Protein AF-A0A953AEA6-F1 (afdb_monomer_lite)

Foldseek 3Di:
DVVVVVVVVCVVVVCSVVVDPDDDDAAQVNCCVPPNLHSNDQLSDDDDPCCADCCFLHHPQQQQDDPDPLHGDQGQRHPPGDDPPRVSVVSNVVSNVCVVVVVPVD

Radius of gyration: 19.65 Å; chains: 1; bounding box: 44×24×55 Å

pLDDT: mean 90.96, std 9.18, range [42.72, 98.25]

Sequence (106 aa):
IGKNIIDTLAEYAPNIWNAIEHMVVLGPPDIEEAIGITGGNIFHGEITPDQMFAFRPVPGWSGYESPVERLYLCGSGAWPGGAVFGAPGRNAALAALADLEGKYAS

Structure (mmCIF, N/CA/C/O backbone):
data_AF-A0A953AEA6-F1
#
_entry.id   AF-A0A953AEA6-F1
#
loop_
_atom_site.group_PDB
_atom_site.id
_atom_site.type_symbol
_atom_site.label_atom_id
_atom_site.label_alt_id
_atom_site.label_comp_id
_atom_site.label_asym_id
_atom_site.label_entity_id
_atom_site.label_seq_id
_atom_site.pdbx_PDB_ins_code
_atom_site.Cartn_x
_atom_site.Cartn_y
_atom_site.Cartn_z
_atom_site.occupancy
_atom_site.B_iso_or_equiv
_atom_site.auth_seq_id
_atom_site.auth_comp_id
_atom_site.auth_asym_id
_atom_site.auth_atom_id
_atom_site.pdbx_PDB_model_num
ATOM 1 N N . ILE A 1 1 ? 7.762 8.917 -20.308 1.00 88.44 1 ILE A N 1
ATOM 2 C CA . ILE A 1 1 ? 8.213 8.265 -19.052 1.00 88.44 1 ILE A CA 1
ATOM 3 C C . ILE A 1 1 ? 8.901 6.934 -19.353 1.00 88.44 1 ILE A C 1
ATOM 5 O O . ILE A 1 1 ? 10.104 6.868 -19.156 1.00 88.44 1 ILE A O 1
ATOM 9 N N . GLY A 1 2 ? 8.205 5.934 -19.918 1.00 94.75 2 GLY A N 1
ATOM 10 C CA . GLY A 1 2 ? 8.781 4.600 -20.177 1.00 94.75 2 GLY A CA 1
ATOM 11 C C . GLY A 1 2 ? 10.107 4.594 -20.945 1.00 94.75 2 GLY A C 1
ATOM 12 O O . GLY A 1 2 ? 11.071 4.022 -20.459 1.00 94.75 2 GLY A O 1
ATOM 13 N N . LYS A 1 3 ? 10.204 5.310 -22.077 1.00 96.12 3 LYS A N 1
ATOM 14 C CA . LYS A 1 3 ? 11.455 5.403 -22.856 1.00 96.12 3 LYS A CA 1
ATOM 15 C C . LYS A 1 3 ? 12.660 5.821 -22.007 1.00 96.12 3 LYS A C 1
ATOM 17 O O . LYS A 1 3 ? 13.680 5.158 -22.065 1.00 96.12 3 LYS A O 1
ATOM 22 N N . ASN A 1 4 ? 12.522 6.873 -21.199 1.00 96.69 4 ASN A N 1
ATOM 23 C CA . ASN A 1 4 ? 13.621 7.367 -20.366 1.00 96.69 4 ASN A CA 1
ATOM 24 C C . ASN A 1 4 ? 14.064 6.317 -19.337 1.00 96.69 4 ASN A C 1
ATOM 26 O O . ASN A 1 4 ? 15.254 6.174 -19.101 1.00 96.69 4 ASN A O 1
ATOM 30 N N . ILE A 1 5 ? 13.120 5.562 -18.759 1.00 96.31 5 ILE A N 1
ATOM 31 C CA . ILE A 1 5 ? 13.430 4.463 -17.831 1.00 96.31 5 ILE A CA 1
ATOM 32 C C . ILE A 1 5 ? 14.218 3.366 -18.557 1.00 96.31 5 ILE A C 1
ATOM 34 O O . ILE A 1 5 ? 15.239 2.911 -18.047 1.00 96.31 5 ILE A O 1
ATOM 38 N N . ILE A 1 6 ? 13.772 2.954 -19.749 1.00 97.94 6 ILE A N 1
ATOM 39 C CA . ILE A 1 6 ? 14.466 1.918 -20.523 1.00 97.94 6 ILE A CA 1
ATOM 40 C C . ILE A 1 6 ? 15.840 2.403 -21.001 1.00 97.94 6 ILE A C 1
ATOM 42 O O . ILE A 1 6 ? 16.792 1.635 -20.928 1.00 97.94 6 ILE A O 1
ATOM 46 N N . ASP A 1 7 ? 15.977 3.663 -21.422 1.00 97.94 7 ASP A N 1
ATOM 47 C CA . ASP A 1 7 ? 17.270 4.248 -21.797 1.00 97.94 7 ASP A CA 1
ATOM 48 C C . ASP A 1 7 ? 18.266 4.205 -20.627 1.00 97.94 7 ASP A C 1
ATOM 50 O O . ASP A 1 7 ? 19.400 3.779 -20.820 1.00 97.94 7 ASP A O 1
ATOM 54 N N . THR A 1 8 ? 17.836 4.556 -19.408 1.00 97.88 8 THR A N 1
ATOM 55 C CA . THR A 1 8 ? 18.675 4.431 -18.203 1.00 97.88 8 THR A CA 1
ATOM 56 C C . THR A 1 8 ? 19.042 2.977 -17.913 1.00 97.88 8 THR A C 1
ATOM 58 O O . THR A 1 8 ? 20.188 2.677 -17.587 1.00 97.88 8 THR A O 1
ATOM 61 N N . LEU A 1 9 ? 18.097 2.040 -18.047 1.00 97.50 9 LEU A N 1
ATOM 62 C CA . LEU A 1 9 ? 18.399 0.617 -17.871 1.00 97.50 9 LEU A CA 1
ATOM 63 C C . LEU A 1 9 ? 19.363 0.101 -18.945 1.00 97.50 9 LEU A C 1
ATOM 65 O O . LEU A 1 9 ? 20.180 -0.765 -18.644 1.00 97.50 9 LEU A O 1
ATOM 69 N N . ALA A 1 10 ? 19.312 0.636 -20.167 1.00 98.25 10 ALA A N 1
ATOM 70 C CA . ALA A 1 10 ? 20.177 0.231 -21.271 1.00 98.25 10 ALA A CA 1
ATOM 71 C C . ALA A 1 10 ? 21.661 0.560 -21.028 1.00 98.25 10 ALA A C 1
ATOM 73 O O . ALA A 1 10 ? 22.522 -0.110 -21.596 1.00 98.25 10 ALA A O 1
ATO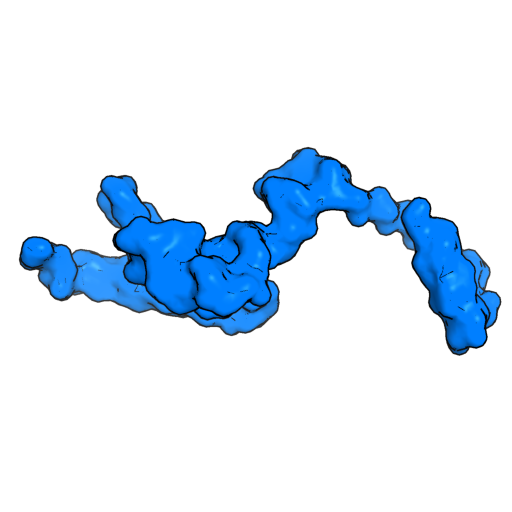M 74 N N . GLU A 1 11 ? 21.973 1.513 -20.143 1.00 98.25 11 GLU A N 1
ATOM 75 C CA . GLU A 1 11 ? 23.347 1.759 -19.674 1.00 98.25 11 GLU A CA 1
ATOM 76 C C . GLU A 1 11 ? 23.946 0.527 -18.968 1.00 98.25 11 GLU A C 1
ATOM 78 O O . GLU A 1 11 ? 25.153 0.297 -19.039 1.00 98.25 11 GLU A O 1
ATOM 83 N N . TYR A 1 12 ? 23.101 -0.298 -18.333 1.00 98.12 12 TYR A N 1
ATOM 84 C CA . TYR A 1 12 ? 23.498 -1.499 -17.586 1.00 98.12 12 TYR A CA 1
ATOM 85 C C . TYR A 1 12 ? 23.090 -2.812 -18.271 1.00 98.12 12 TYR A C 1
ATOM 87 O O . TYR A 1 12 ? 23.735 -3.842 -18.075 1.00 98.12 12 TYR A O 1
ATOM 95 N N . ALA A 1 13 ? 22.034 -2.786 -19.082 1.00 97.94 13 ALA A N 1
ATOM 96 C CA . ALA A 1 13 ? 21.497 -3.914 -19.834 1.00 97.94 13 ALA A CA 1
ATOM 97 C C . ALA A 1 13 ? 21.325 -3.521 -21.315 1.00 97.94 13 ALA A C 1
ATOM 99 O O . ALA A 1 13 ? 20.207 -3.260 -21.761 1.00 97.94 13 ALA A O 1
ATOM 100 N N . PRO A 1 14 ? 22.410 -3.480 -22.113 1.00 96.75 14 PRO A N 1
ATOM 101 C CA . PRO A 1 14 ? 22.391 -2.876 -23.451 1.00 96.75 14 PRO A CA 1
ATOM 102 C C . PRO A 1 14 ? 21.431 -3.536 -24.449 1.00 96.75 14 PRO A C 1
ATOM 104 O O . PRO A 1 14 ? 21.010 -2.911 -25.419 1.00 96.75 14 PRO A O 1
ATOM 107 N N . ASN A 1 15 ? 21.068 -4.801 -24.229 1.00 97.75 15 ASN A N 1
ATOM 108 C CA . ASN A 1 15 ? 20.131 -5.535 -25.076 1.00 97.75 15 ASN A CA 1
ATOM 109 C C . ASN A 1 15 ? 18.656 -5.333 -24.687 1.00 97.75 15 ASN A C 1
ATOM 111 O O . ASN A 1 15 ? 17.796 -5.898 -25.362 1.00 97.75 15 ASN A O 1
ATOM 115 N N . ILE A 1 16 ? 18.348 -4.571 -23.628 1.00 97.94 16 ILE A N 1
ATOM 116 C CA . ILE A 1 16 ? 16.996 -4.491 -23.053 1.00 97.94 16 ILE A CA 1
ATOM 117 C C . ILE A 1 16 ? 15.946 -4.048 -24.074 1.00 97.94 16 ILE A C 1
ATOM 119 O O . ILE A 1 16 ? 14.878 -4.642 -24.131 1.00 97.94 16 ILE A O 1
ATOM 123 N N . TRP A 1 17 ? 16.271 -3.093 -24.950 1.00 97.62 17 TRP A N 1
ATOM 124 C CA . TRP A 1 17 ? 15.356 -2.636 -26.000 1.00 97.62 17 TRP A CA 1
ATOM 125 C C . TRP A 1 17 ? 14.916 -3.762 -26.940 1.00 97.62 17 TRP A C 1
ATOM 127 O O . TRP A 1 17 ? 13.749 -3.825 -27.311 1.00 97.62 17 TRP A O 1
ATOM 137 N N . ASN A 1 18 ? 15.827 -4.678 -27.273 1.00 97.88 18 ASN A N 1
ATOM 138 C CA . ASN A 1 18 ? 15.537 -5.812 -28.151 1.00 97.88 18 ASN A CA 1
ATOM 139 C C . ASN A 1 18 ? 14.848 -6.970 -27.416 1.00 97.88 18 ASN A C 1
ATOM 141 O O . ASN A 1 18 ? 14.351 -7.886 -28.060 1.00 97.88 18 ASN A O 1
ATOM 145 N N . ALA A 1 19 ? 14.854 -6.958 -26.081 1.00 97.50 19 ALA A N 1
ATOM 146 C CA . ALA A 1 19 ? 14.235 -7.985 -25.249 1.00 97.50 19 ALA A CA 1
ATOM 147 C C . ALA A 1 19 ? 12.786 -7.644 -24.847 1.00 97.50 19 ALA A C 1
ATOM 149 O O . ALA A 1 19 ? 12.120 -8.462 -24.215 1.00 97.50 19 ALA A O 1
ATOM 150 N N . ILE A 1 20 ? 12.298 -6.444 -25.175 1.00 97.44 20 ILE A N 1
ATOM 151 C CA . ILE A 1 20 ? 10.936 -6.009 -24.855 1.00 97.44 20 ILE A CA 1
ATOM 152 C C . ILE A 1 20 ? 9.980 -6.471 -25.960 1.00 97.44 20 ILE A C 1
ATOM 154 O O . ILE A 1 20 ? 9.993 -5.940 -27.065 1.00 97.44 20 ILE A O 1
ATOM 158 N N . GLU A 1 21 ? 9.103 -7.418 -25.630 1.00 98.06 21 GLU A N 1
ATOM 159 C CA . GLU A 1 21 ? 7.970 -7.829 -26.480 1.00 98.06 21 GLU A CA 1
ATOM 160 C C . GLU A 1 21 ? 6.811 -6.821 -26.378 1.00 98.06 21 GLU A C 1
ATOM 162 O O . GLU A 1 21 ? 6.235 -6.385 -27.374 1.00 98.06 21 GLU A O 1
ATOM 167 N N . HIS A 1 22 ? 6.489 -6.408 -25.147 1.00 97.88 22 HIS A N 1
ATOM 168 C CA . HIS A 1 22 ? 5.396 -5.493 -24.836 1.00 97.88 22 HIS A CA 1
ATOM 169 C C . HIS A 1 22 ? 5.769 -4.572 -23.674 1.00 97.88 22 HIS A C 1
ATOM 171 O O . HIS A 1 22 ? 6.462 -4.974 -22.741 1.00 97.88 22 HIS A O 1
ATOM 177 N N . MET A 1 23 ? 5.264 -3.339 -23.707 1.00 95.69 23 MET A N 1
ATOM 178 C CA . MET A 1 23 ? 5.469 -2.354 -22.649 1.00 95.69 23 MET A CA 1
ATOM 179 C C . MET A 1 23 ? 4.158 -1.634 -22.349 1.00 95.69 23 MET A C 1
ATOM 181 O O . MET A 1 23 ? 3.520 -1.094 -23.251 1.00 95.69 23 MET A O 1
ATOM 185 N N . VAL A 1 24 ? 3.801 -1.581 -21.067 1.00 95.94 24 VAL A N 1
ATOM 186 C CA . VAL A 1 24 ? 2.711 -0.752 -20.545 1.00 95.94 24 VAL A CA 1
ATOM 187 C C . VAL A 1 24 ? 3.318 0.235 -19.561 1.00 95.94 24 VAL A C 1
ATOM 189 O O . VAL A 1 24 ? 4.096 -0.145 -18.688 1.00 95.94 24 VAL A O 1
ATOM 192 N N . VAL A 1 25 ? 2.988 1.511 -19.724 1.00 95.69 25 VAL A N 1
ATOM 193 C CA . VAL A 1 25 ? 3.471 2.589 -18.861 1.00 95.69 25 VAL A CA 1
ATOM 194 C C . VAL A 1 25 ? 2.259 3.172 -18.160 1.00 95.69 25 VAL A C 1
ATOM 196 O O . VAL A 1 25 ? 1.411 3.752 -18.825 1.00 95.69 25 V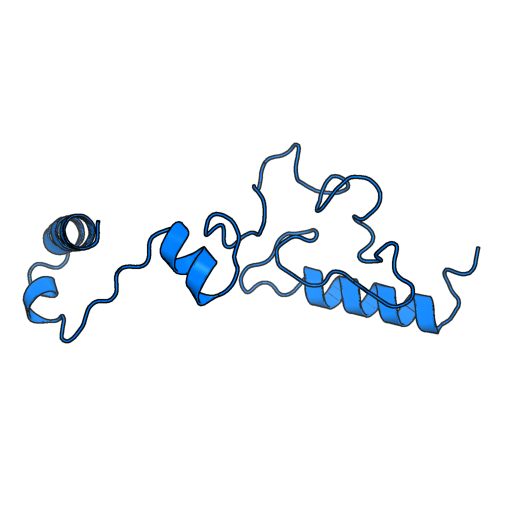AL A O 1
ATOM 199 N N . LEU A 1 26 ? 2.195 3.003 -16.841 1.00 95.00 26 LEU A N 1
ATOM 200 C CA . LEU A 1 26 ? 1.121 3.535 -16.006 1.00 95.00 26 LEU A CA 1
ATOM 201 C C . LEU A 1 26 ? 1.695 4.634 -15.114 1.00 95.00 26 LEU A C 1
ATOM 203 O O . LEU A 1 26 ? 2.559 4.376 -14.272 1.00 95.00 26 LEU A O 1
ATOM 207 N N . GLY A 1 27 ? 1.261 5.868 -15.340 1.00 95.00 27 GLY A N 1
ATOM 208 C CA . GLY A 1 27 ? 1.484 6.981 -14.431 1.00 95.00 27 GLY A CA 1
ATOM 209 C C . GLY A 1 27 ? 0.450 7.010 -13.300 1.00 95.00 27 GLY A C 1
ATOM 210 O O . GLY A 1 27 ? -0.493 6.219 -13.294 1.00 95.00 27 GLY A O 1
ATOM 211 N N . PRO A 1 28 ? 0.587 7.944 -12.345 1.00 95.50 28 PRO A N 1
ATOM 212 C CA . PRO A 1 28 ? -0.351 8.062 -11.232 1.00 95.50 28 PRO A CA 1
ATOM 213 C C . PRO A 1 28 ? -1.833 8.185 -11.641 1.00 95.50 28 PRO A C 1
ATOM 215 O O . PRO A 1 28 ? -2.636 7.460 -11.058 1.00 95.50 28 PRO A O 1
ATOM 218 N N . PRO A 1 29 ? -2.215 9.000 -12.652 1.00 96.31 29 PRO A N 1
ATOM 219 C CA . PRO A 1 29 ? -3.609 9.071 -13.095 1.00 96.31 29 PRO A CA 1
ATOM 220 C C . PRO A 1 29 ? -4.116 7.748 -13.679 1.00 96.31 29 PRO A C 1
ATOM 222 O O . PRO A 1 29 ? -5.238 7.352 -13.389 1.00 96.31 29 PRO A O 1
ATOM 225 N N . ASP A 1 30 ? -3.273 7.037 -14.437 1.00 96.56 30 ASP A N 1
ATOM 226 C CA . ASP A 1 30 ? -3.637 5.750 -15.041 1.00 96.56 30 ASP A CA 1
ATOM 227 C C . ASP A 1 30 ? -3.880 4.684 -13.961 1.00 96.56 30 ASP A C 1
ATOM 229 O O . ASP A 1 30 ? -4.793 3.871 -14.068 1.00 96.56 30 ASP A O 1
ATOM 233 N N . ILE A 1 31 ? -3.068 4.688 -12.897 1.00 96.56 31 ILE A N 1
ATOM 234 C CA . ILE A 1 31 ? -3.220 3.776 -11.755 1.00 96.56 31 ILE A CA 1
ATOM 235 C C . ILE A 1 31 ? -4.504 4.095 -10.980 1.00 96.56 31 ILE A C 1
ATOM 237 O O . ILE A 1 31 ? -5.245 3.183 -10.605 1.00 96.56 31 ILE A O 1
ATOM 241 N N . GLU A 1 32 ? -4.768 5.375 -10.729 1.00 96.69 32 GLU A N 1
ATOM 242 C CA . GLU A 1 32 ? -5.989 5.805 -10.050 1.00 96.69 32 GLU A CA 1
ATOM 243 C C . GLU A 1 32 ? -7.240 5.416 -10.846 1.00 96.69 32 GLU A C 1
ATOM 245 O O . GLU A 1 32 ? -8.171 4.854 -10.273 1.00 96.69 32 GLU A O 1
ATOM 250 N N . GLU A 1 33 ? -7.239 5.622 -12.164 1.00 97.00 33 GLU A N 1
ATOM 251 C CA . GLU A 1 33 ? -8.345 5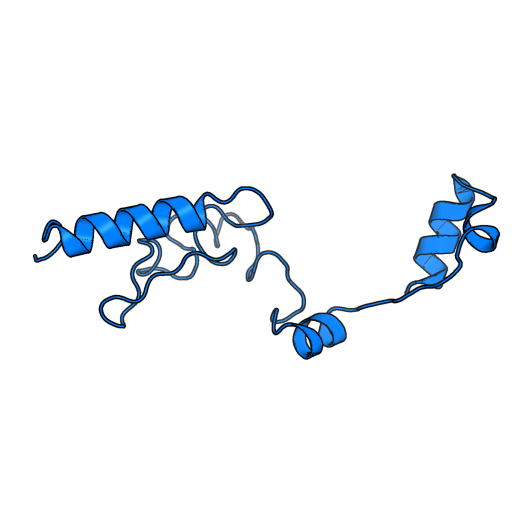.237 -13.044 1.00 97.00 33 GLU A CA 1
ATOM 252 C C . GLU A 1 33 ? -8.523 3.713 -13.125 1.00 97.00 33 GLU A C 1
ATOM 254 O O . GLU A 1 33 ? -9.643 3.209 -13.027 1.00 97.00 33 GLU A O 1
ATOM 259 N N . ALA A 1 34 ? -7.429 2.962 -13.277 1.00 96.06 34 ALA A N 1
ATOM 260 C CA . ALA A 1 34 ? -7.496 1.522 -13.506 1.00 96.06 34 ALA A CA 1
ATOM 261 C C . ALA A 1 34 ? -7.878 0.721 -12.253 1.00 96.06 34 ALA A C 1
ATOM 263 O O . ALA A 1 34 ? -8.577 -0.289 -12.366 1.00 96.06 34 ALA A O 1
ATOM 264 N N . ILE A 1 35 ? -7.383 1.117 -11.074 1.00 94.06 35 ILE A N 1
ATOM 265 C CA . ILE A 1 35 ? -7.524 0.321 -9.841 1.00 94.06 35 ILE A CA 1
ATOM 266 C C . ILE A 1 35 ? -7.935 1.127 -8.601 1.00 94.06 35 ILE A C 1
ATOM 268 O O . ILE A 1 35 ? -8.005 0.564 -7.510 1.00 94.06 35 ILE A O 1
ATOM 272 N N . GLY A 1 36 ? -8.227 2.423 -8.735 1.00 93.75 36 GLY A N 1
ATOM 273 C CA . GLY A 1 36 ? -8.771 3.239 -7.644 1.00 93.75 36 GLY A CA 1
ATOM 274 C C . GLY A 1 36 ? -7.762 3.633 -6.564 1.00 93.75 36 GLY A C 1
ATOM 275 O O . GLY A 1 36 ? -8.163 4.057 -5.481 1.00 93.75 36 GLY A O 1
ATOM 276 N N . ILE A 1 37 ? -6.456 3.497 -6.817 1.00 94.06 37 ILE A N 1
ATOM 277 C CA . ILE A 1 37 ? -5.433 3.993 -5.889 1.00 94.06 37 ILE A CA 1
ATOM 278 C C . ILE A 1 37 ? -5.271 5.494 -6.116 1.00 94.06 37 ILE A C 1
ATOM 280 O O . ILE A 1 37 ? -4.576 5.914 -7.041 1.00 94.06 37 ILE A O 1
ATOM 284 N N . THR A 1 38 ? -5.893 6.296 -5.254 1.00 93.19 38 THR A N 1
ATOM 285 C CA . THR A 1 38 ? -5.829 7.761 -5.317 1.00 93.19 38 THR A CA 1
ATOM 286 C C . THR A 1 38 ? -4.386 8.267 -5.371 1.00 93.19 38 THR A C 1
ATOM 288 O O . THR A 1 38 ? -3.538 7.884 -4.556 1.00 93.19 38 THR A O 1
ATOM 291 N N . GLY A 1 39 ? -4.092 9.112 -6.358 1.00 94.25 39 GLY A N 1
ATOM 292 C CA . GLY A 1 39 ? -2.766 9.654 -6.638 1.00 94.25 39 GLY A CA 1
ATOM 293 C C . GLY A 1 39 ? -1.714 8.606 -7.015 1.00 94.25 39 GLY A C 1
ATOM 294 O O . GLY A 1 39 ? -0.525 8.912 -6.969 1.00 94.25 39 GLY A O 1
ATOM 295 N N . GLY A 1 40 ? -2.109 7.364 -7.321 1.00 94.31 40 GLY A N 1
ATOM 296 C CA . GLY A 1 40 ? -1.203 6.251 -7.621 1.00 94.31 40 GLY A CA 1
ATOM 297 C C . GLY A 1 40 ? -0.278 5.849 -6.465 1.00 94.31 40 GLY A C 1
ATOM 298 O O . GLY A 1 40 ? 0.707 5.139 -6.677 1.00 94.31 40 GLY A O 1
ATOM 299 N N . ASN A 1 41 ? -0.554 6.303 -5.239 1.00 93.12 41 ASN A N 1
ATOM 300 C CA . ASN A 1 41 ? 0.290 6.018 -4.086 1.00 93.12 41 ASN A CA 1
ATOM 301 C C . ASN A 1 41 ? -0.037 4.632 -3.518 1.00 93.12 41 ASN A C 1
ATOM 303 O O . ASN A 1 41 ? -1.035 4.463 -2.819 1.00 93.12 41 ASN A O 1
ATOM 307 N N . ILE A 1 42 ? 0.849 3.659 -3.751 1.00 92.06 42 ILE A N 1
ATOM 308 C CA . ILE A 1 42 ? 0.697 2.271 -3.276 1.00 92.06 42 ILE A CA 1
ATOM 309 C C . ILE A 1 42 ? 0.518 2.154 -1.760 1.00 92.06 42 ILE A C 1
ATOM 311 O O . ILE A 1 42 ? 0.011 1.146 -1.272 1.00 92.06 42 ILE A O 1
ATOM 315 N N . PHE A 1 43 ? 0.927 3.175 -1.006 1.00 92.25 43 PHE A N 1
ATOM 316 C CA . PHE A 1 43 ? 0.756 3.203 0.431 1.00 92.25 43 PHE A CA 1
ATOM 317 C C . PHE A 1 43 ? -0.615 3.725 0.859 1.00 92.25 43 PHE A C 1
ATOM 319 O O . PHE A 1 43 ? -0.984 3.495 2.001 1.00 92.25 43 PHE A O 1
ATOM 326 N N . HIS A 1 44 ? -1.411 4.316 -0.034 1.00 91.06 44 HIS A N 1
ATOM 327 C CA . HIS A 1 44 ? -2.713 4.940 0.248 1.00 91.06 44 HIS A CA 1
ATOM 328 C C . HIS A 1 44 ? -2.592 6.098 1.262 1.00 91.06 44 HIS A C 1
ATOM 330 O O . HIS A 1 44 ? -3.397 6.229 2.181 1.00 91.06 44 HIS A O 1
ATOM 336 N N . GLY A 1 45 ? -1.527 6.891 1.133 1.00 89.00 45 GLY A N 1
ATOM 337 C CA . GLY A 1 45 ? -1.125 7.961 2.052 1.00 89.00 45 GLY A CA 1
ATOM 338 C C . GLY A 1 45 ? 0.398 8.008 2.158 1.00 89.00 45 GLY A C 1
ATOM 339 O O . GLY A 1 45 ? 1.061 7.025 1.818 1.00 89.00 45 GLY A O 1
ATOM 340 N N . GLU A 1 46 ? 0.981 9.122 2.590 1.00 89.06 46 GLU A N 1
ATOM 341 C CA . GLU A 1 46 ? 2.436 9.191 2.739 1.00 89.06 46 GLU A CA 1
ATOM 342 C C . GLU A 1 46 ? 2.910 8.342 3.929 1.00 89.06 46 GLU A C 1
ATOM 344 O O . GLU A 1 46 ? 2.131 7.915 4.788 1.00 89.06 46 GLU A O 1
ATOM 349 N N . ILE A 1 47 ? 4.211 8.048 3.943 1.00 88.19 47 ILE A N 1
ATOM 350 C CA . ILE A 1 47 ? 4.897 7.422 5.076 1.00 88.19 47 ILE A CA 1
ATOM 351 C C . ILE A 1 47 ? 5.864 8.461 5.634 1.00 88.19 47 ILE A C 1
ATOM 353 O O . ILE A 1 47 ? 7.078 8.392 5.444 1.00 88.19 47 ILE A O 1
ATOM 357 N N . THR A 1 48 ? 5.292 9.467 6.283 1.00 90.44 48 THR A N 1
ATOM 358 C CA . THR A 1 48 ? 6.021 10.498 7.021 1.00 90.44 48 THR A CA 1
ATOM 359 C C . THR A 1 48 ? 5.767 10.327 8.519 1.00 90.44 48 THR A C 1
ATOM 361 O O . THR A 1 48 ? 4.731 9.777 8.902 1.00 90.44 48 THR A O 1
ATOM 364 N N . PRO A 1 49 ? 6.677 10.773 9.404 1.00 88.19 49 PRO A N 1
ATOM 365 C CA . PRO A 1 49 ? 6.504 10.613 10.851 1.00 88.19 49 PRO A CA 1
ATOM 366 C C . PRO A 1 49 ? 5.169 11.149 11.395 1.00 88.19 49 PRO A C 1
ATOM 368 O O . PRO A 1 49 ? 4.614 10.579 12.332 1.00 88.19 49 PRO A O 1
ATOM 371 N N . ASP A 1 50 ? 4.641 12.213 10.791 1.00 89.31 50 ASP A N 1
ATOM 372 C CA . ASP A 1 50 ? 3.360 12.845 11.122 1.00 89.31 50 ASP A CA 1
ATOM 373 C C . ASP A 1 50 ? 2.124 12.101 10.572 1.00 89.31 50 ASP A C 1
ATOM 375 O O . ASP A 1 50 ? 1.012 12.358 11.027 1.00 89.31 50 ASP A O 1
ATOM 379 N N . GLN A 1 51 ? 2.306 11.135 9.665 1.00 87.88 51 GLN A N 1
ATOM 380 C CA . GLN A 1 51 ? 1.253 10.263 9.115 1.00 87.88 51 GLN A CA 1
ATOM 381 C C . GLN A 1 51 ? 1.401 8.793 9.545 1.00 87.88 51 GLN A C 1
ATOM 383 O O . GLN A 1 51 ? 0.856 7.882 8.914 1.00 87.88 51 GLN A O 1
ATOM 388 N N . MET A 1 52 ? 2.162 8.536 10.611 1.00 89.31 52 MET A N 1
ATOM 389 C CA . MET A 1 52 ? 2.435 7.198 11.144 1.00 89.31 52 MET A CA 1
ATOM 390 C C . MET A 1 52 ? 1.784 6.979 12.518 1.00 89.31 52 MET A C 1
ATOM 392 O O . MET A 1 52 ? 1.264 7.896 13.151 1.00 89.31 52 MET A O 1
ATOM 396 N N . PHE A 1 53 ? 1.809 5.735 13.000 1.00 88.19 53 PHE A N 1
ATOM 397 C CA . PHE A 1 53 ? 1.232 5.322 14.281 1.00 88.19 53 PHE A CA 1
ATOM 398 C C . PHE A 1 53 ? -0.251 5.706 14.407 1.00 88.19 53 PHE A C 1
ATOM 400 O O . PHE A 1 53 ? -1.058 5.376 13.540 1.00 88.19 53 PHE A O 1
ATOM 407 N N . ALA A 1 54 ? -0.609 6.408 15.484 1.00 89.00 54 ALA A N 1
ATOM 408 C CA . ALA A 1 54 ? -1.975 6.804 15.794 1.00 89.00 54 ALA A CA 1
ATOM 409 C C . ALA A 1 54 ? -2.569 7.819 14.801 1.00 89.00 54 ALA A C 1
ATOM 411 O O . ALA A 1 54 ? -3.784 8.020 14.807 1.00 89.00 54 ALA A O 1
ATOM 412 N N . PHE A 1 55 ? -1.732 8.439 13.962 1.00 89.75 55 PHE A N 1
ATOM 413 C CA . PHE A 1 55 ? -2.145 9.402 12.942 1.00 89.75 55 PHE A CA 1
ATOM 414 C C . PHE A 1 55 ? -2.571 8.732 11.627 1.00 89.75 55 PHE A C 1
ATOM 416 O O . PHE A 1 55 ? -3.070 9.417 10.740 1.00 89.75 55 PHE A O 1
ATOM 423 N N . ARG A 1 56 ? -2.423 7.402 11.510 1.00 91.62 56 ARG A N 1
ATOM 424 C CA . ARG A 1 56 ? -2.782 6.617 10.322 1.00 91.62 56 ARG A CA 1
ATOM 425 C C . ARG A 1 56 ? -4.006 5.727 10.574 1.00 91.62 56 ARG A C 1
ATOM 427 O O . ARG A 1 56 ? -3.969 4.952 11.528 1.00 91.62 56 ARG A O 1
ATOM 434 N N . PRO A 1 57 ? -5.039 5.728 9.711 1.00 86.19 57 PRO A N 1
ATOM 435 C CA . PRO A 1 57 ? -5.208 6.562 8.513 1.00 86.19 57 PRO A CA 1
ATOM 436 C C . PRO A 1 57 ? -5.528 8.024 8.841 1.00 86.19 57 PRO A C 1
ATOM 438 O O . PRO A 1 57 ? -5.136 8.914 8.098 1.00 86.19 57 PRO A O 1
ATOM 441 N N . VAL A 1 58 ? -6.224 8.256 9.954 1.00 87.19 58 VAL A N 1
ATOM 442 C CA . VAL A 1 58 ? -6.500 9.566 10.545 1.00 87.19 58 VAL A CA 1
ATOM 443 C C . VAL A 1 58 ? -6.578 9.406 12.068 1.00 87.19 58 VAL A C 1
ATOM 445 O O . VAL A 1 58 ? -6.899 8.310 12.549 1.00 87.19 58 VAL A O 1
ATOM 448 N N . PRO A 1 59 ? -6.323 10.470 12.848 1.00 85.88 59 PRO A N 1
ATOM 449 C CA . PRO A 1 59 ? -6.502 10.443 14.295 1.00 85.88 59 PRO A CA 1
ATOM 450 C C . PRO A 1 59 ? -7.892 9.947 14.700 1.00 85.88 59 PRO A C 1
ATOM 452 O O . PRO A 1 59 ? -8.905 10.402 14.176 1.00 85.88 59 PRO A O 1
ATOM 455 N N . GLY A 1 60 ? -7.927 9.018 15.654 1.00 84.50 60 GLY A N 1
ATOM 456 C CA . GLY A 1 60 ? -9.159 8.410 16.160 1.00 84.50 60 GLY A CA 1
ATOM 457 C C . GLY A 1 60 ? -9.558 7.102 15.474 1.00 84.50 60 GLY A C 1
ATOM 458 O O . GLY A 1 60 ? -10.279 6.332 16.096 1.00 84.50 60 GLY A O 1
ATOM 459 N N . TRP A 1 61 ? -9.065 6.800 14.263 1.00 84.62 61 TRP A N 1
ATOM 460 C CA . TRP A 1 61 ? -9.408 5.567 13.517 1.00 84.62 61 TRP A CA 1
ATOM 461 C C . TRP A 1 61 ? -8.198 4.660 13.250 1.00 84.62 61 TRP A C 1
ATOM 463 O O . TRP A 1 61 ? -8.184 3.854 12.322 1.00 84.62 61 TRP A O 1
ATOM 473 N N . SER A 1 62 ? -7.155 4.788 14.068 1.00 86.06 62 SER A N 1
ATOM 474 C CA . SER A 1 62 ? -5.953 3.948 14.013 1.00 86.06 62 SER A CA 1
ATOM 475 C C . SER A 1 62 ? -6.125 2.573 14.677 1.00 86.06 62 SER A C 1
ATOM 477 O O . SER A 1 62 ? -5.245 1.723 14.547 1.00 86.06 62 SER A O 1
ATOM 479 N N . GLY A 1 63 ? -7.263 2.338 15.345 1.00 87.38 63 GLY A N 1
ATOM 480 C CA . GLY A 1 63 ? -7.650 1.070 15.981 1.00 87.38 63 GLY A CA 1
ATOM 481 C C . GLY A 1 63 ? -8.140 -0.020 15.023 1.00 87.38 63 GLY A C 1
ATOM 482 O O . GLY A 1 63 ? -8.470 -1.111 15.463 1.00 87.38 63 GLY A O 1
ATOM 483 N N . TYR A 1 64 ? -8.120 0.229 13.711 1.00 92.38 64 TYR A N 1
ATOM 484 C CA . TYR A 1 64 ? -8.678 -0.631 12.657 1.00 92.38 64 TYR A CA 1
ATOM 485 C C . TYR A 1 64 ? -10.206 -0.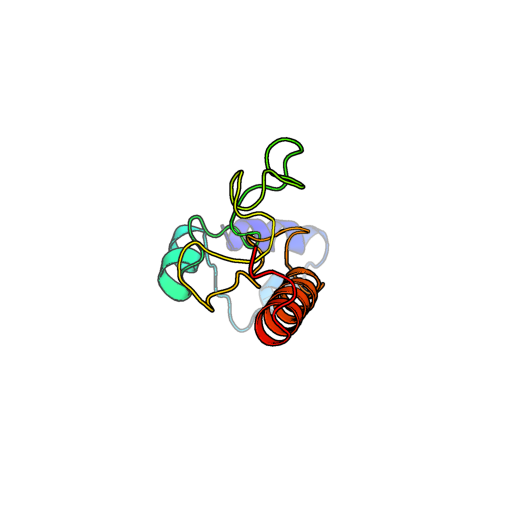649 12.592 1.00 92.38 64 TYR A C 1
ATOM 487 O O . TYR A 1 64 ? -10.721 -0.952 11.520 1.00 92.38 64 TYR A O 1
ATOM 495 N N . GLU A 1 65 ? -10.944 -0.296 13.644 1.00 91.25 65 GLU A N 1
ATOM 496 C CA . GLU A 1 65 ? -12.389 -0.075 13.542 1.00 91.25 65 GLU A CA 1
ATOM 497 C C . GLU A 1 65 ? -12.701 1.227 12.792 1.00 91.25 65 GLU A C 1
ATOM 499 O O . GLU A 1 65 ? -11.956 2.211 12.845 1.00 91.25 65 GLU A O 1
ATOM 504 N N . SER A 1 66 ? -13.827 1.238 12.086 1.00 89.75 66 SER A N 1
ATOM 505 C CA . SER A 1 66 ? -14.374 2.444 11.466 1.00 89.75 66 SER A CA 1
ATOM 506 C C . SER A 1 66 ? -15.613 2.938 12.227 1.00 89.75 66 SER A C 1
ATOM 508 O O . SER A 1 66 ? -16.179 2.195 13.027 1.00 89.75 66 SER A O 1
ATOM 510 N N . PRO A 1 67 ? -16.105 4.163 11.957 1.00 88.31 67 PRO A N 1
ATOM 511 C CA . PRO A 1 67 ? -17.376 4.640 12.515 1.00 88.31 67 PRO A CA 1
ATOM 512 C C . PRO A 1 67 ? -18.600 3.817 12.104 1.00 88.31 67 PRO A C 1
ATOM 514 O O . PRO A 1 67 ? -19.675 3.990 12.675 1.00 88.31 67 PRO A O 1
ATOM 517 N N . VAL A 1 68 ? -18.470 2.986 11.068 1.00 92.06 68 VAL A N 1
ATOM 518 C CA . VAL A 1 68 ? -19.524 2.075 10.634 1.00 92.06 68 VAL A CA 1
ATOM 519 C C . VAL A 1 68 ? -19.360 0.775 11.411 1.00 92.06 68 VAL A C 1
ATOM 521 O O . VAL A 1 68 ? -18.301 0.147 11.367 1.00 92.06 68 VAL A O 1
ATOM 524 N N . GLU A 1 69 ? -20.418 0.372 12.115 1.00 91.69 69 GLU A N 1
ATOM 525 C CA . GLU A 1 69 ? -20.427 -0.855 12.911 1.00 91.69 69 GLU A CA 1
ATOM 526 C C . GLU A 1 69 ? -19.998 -2.057 12.052 1.00 91.69 69 GLU A C 1
ATOM 528 O O . GLU A 1 69 ? -20.486 -2.235 10.932 1.00 91.69 69 GLU A O 1
ATOM 533 N N . ARG A 1 70 ? -19.085 -2.885 12.580 1.00 92.19 70 ARG A N 1
ATOM 534 C CA . ARG A 1 70 ? -18.568 -4.103 11.924 1.00 92.19 70 ARG A CA 1
ATOM 535 C C . ARG A 1 70 ? -17.843 -3.866 10.592 1.00 92.19 70 ARG A C 1
ATOM 537 O O . ARG A 1 70 ? -17.712 -4.795 9.792 1.00 92.19 70 ARG A O 1
ATOM 544 N N . LEU A 1 71 ? -17.342 -2.654 10.350 1.00 93.75 71 LEU A N 1
ATOM 545 C CA . LEU A 1 71 ? -16.456 -2.339 9.229 1.00 93.75 71 LEU A CA 1
ATOM 546 C C . LEU A 1 71 ? -15.053 -2.002 9.747 1.00 93.75 71 LEU A C 1
ATOM 548 O O . LEU A 1 71 ? -14.892 -1.099 10.569 1.00 93.75 71 LEU A O 1
ATOM 552 N N . TYR A 1 72 ? -14.042 -2.696 9.213 1.00 94.31 72 TYR A N 1
ATOM 553 C CA . TYR A 1 72 ? -12.649 -2.594 9.656 1.00 94.31 72 TYR A CA 1
ATOM 554 C C . TYR A 1 72 ? -11.696 -2.258 8.503 1.00 94.31 72 TYR A C 1
ATOM 556 O O . TYR A 1 72 ? -11.911 -2.644 7.352 1.00 94.31 72 TYR A O 1
ATOM 564 N N . LEU A 1 73 ? -10.607 -1.566 8.824 1.00 93.31 73 LEU A N 1
ATOM 565 C CA . LEU A 1 73 ? -9.610 -1.065 7.885 1.00 93.31 73 LEU A CA 1
ATOM 566 C C . LEU A 1 73 ? -8.399 -2.000 7.828 1.00 93.31 73 LEU A C 1
ATOM 568 O O . LEU A 1 73 ? -7.572 -2.015 8.730 1.00 93.31 73 LEU A O 1
ATOM 572 N N . CYS A 1 74 ? -8.271 -2.761 6.742 1.00 93.25 74 CYS A N 1
ATOM 573 C CA . CYS A 1 74 ? -7.241 -3.798 6.584 1.00 93.25 74 CYS A CA 1
ATOM 574 C C . CYS A 1 74 ? -6.176 -3.493 5.512 1.00 93.25 74 CYS A C 1
ATOM 576 O O . CYS A 1 74 ? -5.267 -4.295 5.299 1.00 93.25 74 CYS A O 1
ATOM 578 N N . GLY A 1 75 ? -6.312 -2.372 4.797 1.00 91.19 75 GLY A N 1
ATOM 579 C CA . GLY A 1 75 ? -5.492 -2.041 3.630 1.00 91.19 75 GLY A CA 1
ATOM 580 C C . GLY A 1 75 ? -4.201 -1.289 3.955 1.00 91.19 75 GLY A C 1
ATOM 581 O O . GLY A 1 75 ? -3.896 -0.983 5.106 1.00 91.19 75 GLY A O 1
ATOM 582 N N . SER A 1 76 ? -3.462 -0.914 2.906 1.00 92.00 76 SER A N 1
ATOM 583 C CA . SER A 1 76 ? -2.185 -0.196 3.042 1.00 92.00 76 SER A CA 1
ATOM 584 C C . SER A 1 76 ? -2.298 1.175 3.725 1.00 92.00 76 SER A C 1
ATOM 586 O O . SER A 1 76 ? -1.326 1.675 4.297 1.00 92.00 76 SER A O 1
ATOM 588 N N . GLY A 1 77 ? -3.491 1.768 3.698 1.00 91.38 77 GLY A N 1
ATOM 589 C CA . GLY A 1 77 ? -3.802 3.024 4.378 1.00 91.38 77 GLY A CA 1
ATOM 590 C C . GLY A 1 77 ? -3.855 2.917 5.903 1.00 91.38 77 GLY A C 1
ATOM 591 O O . GLY A 1 77 ? -3.809 3.945 6.563 1.00 91.38 77 GLY A O 1
ATOM 592 N N . ALA A 1 78 ? -3.917 1.714 6.481 1.00 92.44 78 ALA A N 1
ATOM 593 C CA . ALA A 1 78 ? -3.917 1.511 7.931 1.00 92.44 78 ALA A CA 1
ATOM 594 C C . ALA A 1 78 ? -2.494 1.285 8.472 1.00 92.44 78 ALA A C 1
ATOM 596 O O . ALA A 1 78 ? -1.589 0.882 7.739 1.00 92.44 78 ALA A O 1
ATOM 597 N N . TRP A 1 79 ? -2.278 1.554 9.762 1.00 90.94 79 TRP A N 1
ATOM 598 C CA . TRP A 1 79 ? -1.020 1.241 10.451 1.00 90.94 79 TRP A CA 1
ATOM 599 C C . TRP A 1 79 ? -0.748 -0.278 10.421 1.00 90.94 79 TRP A C 1
ATOM 601 O O . TRP A 1 79 ? -1.696 -1.051 10.524 1.00 90.94 79 TRP A O 1
ATOM 611 N N . PRO A 1 80 ? 0.499 -0.770 10.279 1.00 89.88 80 PRO A N 1
ATOM 612 C CA . PRO A 1 80 ? 1.784 -0.079 10.104 1.00 89.88 80 PRO A CA 1
ATOM 613 C C . PRO A 1 80 ? 2.131 0.388 8.684 1.00 89.88 80 PRO A C 1
ATOM 615 O O . PRO A 1 80 ? 3.270 0.767 8.424 1.00 89.88 80 PRO A O 1
ATOM 618 N N . GLY A 1 81 ? 1.167 0.389 7.770 1.00 84.56 81 GLY A N 1
ATOM 619 C CA . GLY A 1 81 ? 1.399 0.515 6.336 1.00 84.56 81 GLY A CA 1
ATOM 620 C C . GLY A 1 81 ? 1.326 -0.850 5.651 1.00 84.56 81 GLY A C 1
ATOM 621 O O . GLY A 1 81 ? 1.454 -1.898 6.290 1.00 84.56 81 GLY A O 1
ATOM 622 N N . GLY A 1 82 ? 1.050 -0.839 4.348 1.00 78.38 82 GLY A N 1
ATOM 623 C CA . GLY A 1 82 ? 0.848 -2.050 3.553 1.00 78.38 82 GLY A CA 1
ATOM 624 C C . GLY A 1 82 ? 2.097 -2.543 2.832 1.00 78.38 82 GLY A C 1
ATOM 625 O O . GLY A 1 82 ? 3.084 -2.904 3.464 1.00 78.38 82 GLY A O 1
ATOM 626 N N . ALA A 1 83 ? 2.008 -2.630 1.502 1.00 82.00 83 ALA A N 1
ATOM 627 C CA . ALA A 1 83 ? 2.787 -3.537 0.652 1.00 82.00 83 ALA A CA 1
ATOM 628 C C . ALA A 1 83 ? 2.483 -5.024 0.946 1.00 82.00 83 ALA A C 1
ATOM 630 O O . ALA A 1 83 ? 1.373 -5.377 1.340 1.00 82.00 83 ALA A O 1
ATOM 631 N N . VAL A 1 84 ? 3.456 -5.914 0.739 1.00 84.50 84 VAL A N 1
ATOM 632 C CA . VAL A 1 84 ? 3.287 -7.380 0.850 1.00 84.50 84 VAL A CA 1
ATOM 633 C C . VAL A 1 84 ? 3.389 -7.875 2.310 1.00 84.50 84 VAL A C 1
ATOM 635 O O . VAL A 1 84 ? 3.396 -9.070 2.576 1.00 84.50 84 VAL A O 1
ATOM 638 N N . PHE A 1 85 ? 3.459 -6.964 3.288 1.00 87.19 85 PHE A N 1
ATOM 639 C CA . PHE A 1 85 ? 3.693 -7.292 4.700 1.00 87.19 85 PHE A CA 1
ATOM 640 C C . PHE A 1 85 ? 2.475 -7.902 5.419 1.00 87.19 85 PHE A C 1
ATOM 642 O O . PHE A 1 85 ? 2.632 -8.690 6.347 1.00 87.19 85 PHE A O 1
ATOM 649 N N . GLY A 1 86 ? 1.252 -7.540 5.018 1.00 90.12 86 GLY A N 1
ATOM 650 C CA . GLY A 1 86 ? 0.009 -8.127 5.543 1.00 90.12 86 GLY A CA 1
ATOM 651 C C . GLY A 1 86 ? -0.361 -7.781 6.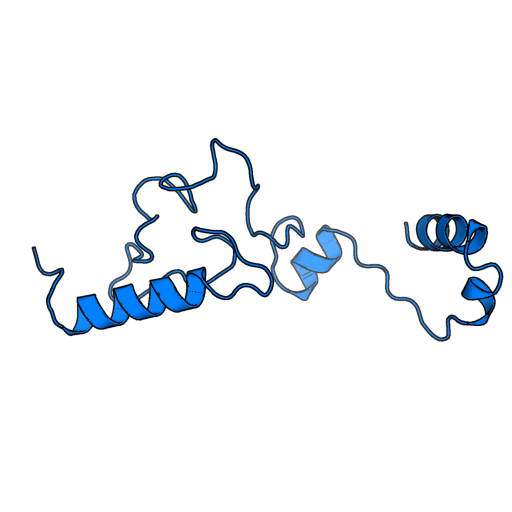996 1.00 90.12 86 GLY A C 1
ATOM 652 O O . GLY A 1 86 ? -1.432 -8.179 7.458 1.00 90.12 86 GLY A O 1
ATOM 653 N N . ALA A 1 87 ? 0.461 -7.023 7.729 1.00 93.25 87 ALA A N 1
ATOM 654 C CA . ALA A 1 87 ? 0.168 -6.679 9.122 1.00 93.25 87 ALA A CA 1
ATOM 655 C C . ALA A 1 87 ? -1.123 -5.870 9.335 1.00 93.25 87 ALA A C 1
ATOM 657 O O . ALA A 1 87 ? -1.835 -6.209 10.283 1.00 93.25 87 ALA A O 1
ATOM 658 N N . PRO A 1 88 ? -1.489 -4.881 8.490 1.00 93.06 88 PRO A N 1
ATOM 659 C CA . PRO A 1 88 ? -2.774 -4.199 8.643 1.00 93.06 88 PRO A CA 1
ATOM 660 C C . PRO A 1 88 ? -3.958 -5.168 8.564 1.00 93.06 88 PRO A C 1
ATOM 662 O O . PRO A 1 88 ? -4.868 -5.103 9.384 1.00 93.06 88 PRO A O 1
ATOM 665 N N . GLY A 1 89 ? -3.903 -6.143 7.650 1.00 94.69 89 GLY A N 1
ATOM 666 C CA . GLY A 1 89 ? -4.925 -7.183 7.532 1.00 94.69 89 GLY A CA 1
ATOM 667 C C . GLY A 1 89 ? -5.006 -8.087 8.757 1.00 94.69 89 GLY A C 1
ATOM 668 O O . GLY A 1 89 ? -6.097 -8.331 9.269 1.00 94.69 89 GLY A O 1
ATOM 669 N N . ARG A 1 90 ? -3.856 -8.531 9.281 1.00 95.19 90 ARG A N 1
ATOM 670 C CA . ARG A 1 90 ? -3.806 -9.311 10.526 1.00 95.19 90 ARG A CA 1
ATOM 671 C C . ARG A 1 90 ? -4.412 -8.537 11.698 1.00 95.19 90 ARG A C 1
ATOM 673 O O . ARG A 1 90 ? -5.181 -9.104 12.467 1.00 95.19 90 ARG A O 1
ATOM 680 N N . ASN A 1 91 ? -4.042 -7.273 11.864 1.00 94.31 91 ASN A N 1
ATOM 681 C CA . ASN A 1 91 ? -4.473 -6.481 13.011 1.00 94.31 91 ASN A CA 1
ATOM 682 C C . ASN A 1 91 ? -5.961 -6.117 12.925 1.00 94.31 91 ASN A C 1
ATOM 684 O O . ASN A 1 91 ? -6.659 -6.248 13.926 1.00 94.31 91 ASN A O 1
ATOM 688 N N . ALA A 1 92 ? -6.466 -5.791 11.732 1.00 95.06 92 ALA A N 1
ATOM 689 C CA . ALA A 1 92 ? -7.897 -5.612 11.498 1.00 95.06 92 ALA A CA 1
ATOM 690 C C . ALA A 1 92 ? -8.702 -6.883 11.812 1.00 95.06 92 ALA A C 1
ATOM 692 O O . ALA A 1 92 ? -9.764 -6.806 12.421 1.00 95.06 92 ALA A O 1
ATOM 693 N N . ALA A 1 93 ? -8.180 -8.064 11.462 1.00 95.62 93 ALA A N 1
ATOM 694 C CA . ALA A 1 93 ? -8.827 -9.328 11.810 1.00 95.62 93 ALA A CA 1
ATOM 695 C C . ALA A 1 93 ? -8.876 -9.559 13.332 1.00 95.62 93 ALA A C 1
ATOM 697 O O . ALA A 1 93 ? -9.878 -10.046 13.846 1.00 95.62 93 ALA A O 1
ATOM 698 N N . LEU A 1 94 ? -7.819 -9.189 14.064 1.00 95.31 94 LEU A N 1
ATOM 699 C CA . LEU A 1 94 ? -7.805 -9.271 15.529 1.00 95.31 94 LEU A CA 1
ATOM 700 C C . LEU A 1 94 ? -8.787 -8.287 16.176 1.00 95.31 94 LEU A C 1
ATOM 702 O O . LEU A 1 94 ? -9.457 -8.670 17.132 1.00 95.31 94 LEU A O 1
ATOM 706 N N . ALA A 1 95 ? -8.899 -7.066 15.644 1.00 93.94 95 ALA A N 1
ATOM 707 C CA . ALA A 1 95 ? -9.897 -6.092 16.085 1.00 93.94 95 ALA A CA 1
ATOM 708 C C . ALA A 1 95 ? -11.319 -6.642 15.886 1.00 93.94 95 ALA A C 1
ATOM 710 O O . ALA A 1 95 ? -12.109 -6.679 16.826 1.00 93.94 95 ALA A O 1
ATOM 711 N N . ALA A 1 96 ? -11.601 -7.202 14.705 1.00 95.00 96 ALA A N 1
ATOM 712 C CA . ALA A 1 96 ? -12.889 -7.825 14.411 1.00 95.00 96 ALA A CA 1
ATOM 713 C C . ALA A 1 96 ? -13.217 -9.006 15.338 1.00 95.00 96 ALA A C 1
ATOM 715 O O . ALA A 1 96 ? -14.340 -9.124 15.821 1.00 95.00 96 ALA A O 1
ATOM 716 N N . LEU A 1 97 ? -12.245 -9.879 15.621 1.00 95.25 97 LEU A N 1
ATOM 717 C CA . LEU A 1 97 ? -12.441 -10.996 16.551 1.00 95.25 97 LEU A CA 1
ATOM 718 C C . LEU A 1 97 ? -12.754 -10.512 17.970 1.00 95.25 97 LEU A C 1
ATOM 720 O O . LEU A 1 97 ? -13.649 -11.047 18.619 1.00 95.25 97 LEU A O 1
ATOM 724 N N . ALA A 1 98 ? -12.041 -9.498 18.448 1.00 92.62 98 ALA A N 1
ATOM 725 C CA . ALA A 1 98 ? -12.246 -8.975 19.789 1.00 92.62 98 ALA A CA 1
ATOM 726 C C . ALA A 1 98 ? -13.585 -8.226 19.937 1.00 92.62 98 ALA A C 1
ATOM 728 O O . ALA A 1 98 ? -14.227 -8.334 20.985 1.00 92.62 98 ALA A O 1
ATOM 729 N N . ASP A 1 99 ? -14.036 -7.534 18.889 1.00 91.81 99 ASP A N 1
ATOM 730 C CA . ASP A 1 99 ? -15.371 -6.930 18.826 1.00 91.81 99 ASP A CA 1
ATOM 731 C C . ASP A 1 99 ? -16.478 -8.006 18.870 1.00 91.81 99 ASP A C 1
ATOM 733 O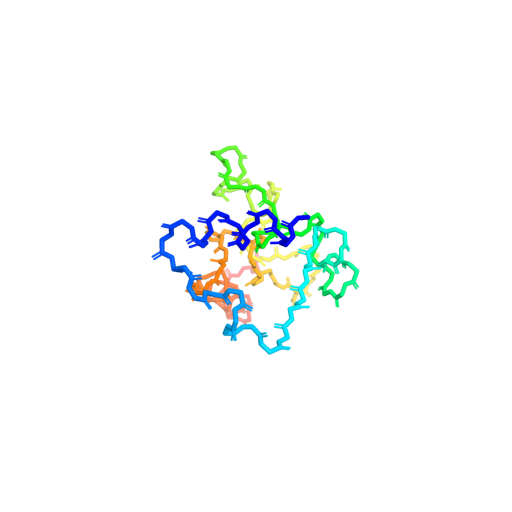 O . ASP A 1 99 ? -17.403 -7.932 19.680 1.00 91.81 99 ASP A O 1
ATOM 737 N N . LEU A 1 100 ? -16.325 -9.100 18.108 1.00 90.44 100 LEU A N 1
ATOM 738 C CA . LEU A 1 100 ? -17.244 -10.249 18.153 1.00 90.44 100 LEU A CA 1
ATOM 739 C C . LEU A 1 100 ? -17.302 -10.936 19.526 1.00 90.44 100 LEU A C 1
ATOM 741 O O . LEU A 1 100 ? -18.352 -11.450 19.912 1.00 90.44 100 LEU A O 1
ATOM 745 N N . GLU A 1 101 ? -16.193 -10.948 20.265 1.00 89.31 101 GLU A N 1
ATOM 746 C CA . GLU A 1 101 ? -16.117 -11.484 21.629 1.00 89.31 101 GLU A CA 1
ATOM 747 C C . GLU A 1 101 ? -16.708 -10.534 22.692 1.00 89.31 101 GLU A C 1
ATOM 749 O O . GLU A 1 101 ? -16.708 -10.869 23.878 1.00 89.31 101 GLU A O 1
ATOM 754 N N . GLY A 1 102 ? -17.215 -9.359 22.297 1.00 77.00 102 GLY A N 1
ATOM 755 C CA . GLY A 1 102 ? -17.801 -8.369 23.204 1.00 77.00 102 GLY A CA 1
ATOM 756 C C . GLY A 1 102 ? -16.773 -7.633 24.067 1.00 77.00 102 GLY A C 1
ATOM 757 O O . GLY A 1 102 ? -17.145 -6.997 25.053 1.00 77.00 102 GLY A O 1
ATOM 758 N N . LYS A 1 103 ? -15.479 -7.702 23.723 1.00 58.88 103 LYS A N 1
ATOM 759 C CA . LYS A 1 103 ? -14.394 -7.100 24.522 1.00 58.88 103 LYS A CA 1
ATOM 760 C C . LYS A 1 103 ? -14.281 -5.578 24.372 1.00 58.88 103 LYS A C 1
ATOM 762 O O . LYS A 1 103 ? -13.514 -4.973 25.114 1.00 58.88 103 LYS A O 1
ATOM 767 N N . TYR A 1 104 ? -15.065 -4.975 23.477 1.00 53.34 104 TYR A N 1
ATOM 768 C CA . TYR A 1 104 ? -15.088 -3.530 23.219 1.00 53.34 104 TYR A CA 1
ATOM 769 C C . TYR A 1 104 ? -16.480 -2.890 23.353 1.00 53.34 104 TYR A C 1
ATOM 771 O O . TYR A 1 104 ? -16.665 -1.734 22.986 1.00 53.34 104 TYR A O 1
ATOM 779 N N . ALA A 1 105 ? -17.453 -3.600 23.937 1.00 47.19 105 ALA A N 1
ATOM 780 C CA . ALA A 1 105 ? -18.702 -2.989 24.384 1.00 47.19 105 ALA A CA 1
ATOM 781 C C . ALA A 1 105 ? -18.465 -2.221 25.702 1.00 47.19 105 ALA A C 1
ATOM 783 O O . ALA A 1 105 ? -18.763 -2.726 26.786 1.00 47.19 105 ALA A O 1
ATOM 784 N N . SER A 1 106 ? -17.887 -1.020 25.620 1.00 42.72 106 SER A N 1
ATOM 785 C CA . SER A 1 106 ? -17.806 -0.060 26.734 1.00 42.72 106 SER A CA 1
ATOM 786 C C . SER A 1 106 ? -17.954 1.371 26.249 1.00 42.72 106 SER A C 1
ATOM 788 O O . SER A 1 106 ? -17.124 1.757 25.397 1.00 42.72 106 SER A O 1
#

Secondary structure (DSSP, 8-state):
-HHHHHHHHHTT-TTHHHH-S------HHHHHHHH--GGG-TTSS---GGGSGGGSSSTT-TTSB-SSTT-B--STTSTT--GGG-HHHHHHHHHHHHHHTTTT--